Protein AF-A0A839WB25-F1 (afdb_monomer)

Nearest PDB structures (foldseek):
  6q2z-assembly1_B  TM=5.126E-01  e=2.029E-02  Haloferax volcanii DS2
  2k7i-assembly1_B  TM=5.074E-01  e=5.906E-02  Agrobacterium fabrum str. C58
  8wwc-assembly1_C  TM=5.715E-01  e=2.842E-01  synthetic construct
  4eo3-assembly1_B  TM=5.514E-01  e=1.759E+00  Thermotoga maritima
  5ijt-assembly1_I  TM=4.068E-01  e=6.583E+00  Homo sapiens

Solvent-accessible surface area (backbone atoms only — not comparable to full-atom values): 3774 Å² total; per-residue (Å²): 66,46,41,69,47,75,49,65,47,84,44,96,84,71,68,53,34,13,29,36,37,32,24,41,74,82,70,48,77,76,45,78,51,67,82,23,92,39,62,68,58,36,52,54,51,52,50,49,59,57,66,70,54,76,84,61,98,48,61,59,82,81,129

Foldseek 3Di:
DKEKDKDWDPDVVRQTFIWIFIADPVRDTPDIDDRDSDRVVRVVVRVVVVVVVPVPPDDDYDD

Secondary structure (DSSP, 8-state):
--EEEEEE---TTS---EEEEEE-TTS-EEEEEEEESSHHHHHHHHHHHHHHS---TT-----

Mean predicted aligned error: 8.19 Å

Structure (mmCIF, N/CA/C/O backbone):
data_AF-A0A839WB25-F1
#
_entry.id   AF-A0A839WB25-F1
#
loop_
_atom_site.group_PDB
_atom_site.id
_atom_site.type_symbol
_atom_site.label_atom_id
_atom_site.label_alt_id
_atom_site.label_comp_id
_atom_site.label_asym_id
_atom_site.label_entity_id
_atom_site.label_seq_id
_atom_site.pdbx_PDB_ins_code
_atom_site.Cartn_x
_atom_site.Cartn_y
_atom_site.Cartn_z
_atom_site.occupancy
_atom_site.B_iso_or_equiv
_atom_site.auth_seq_id
_atom_site.auth_comp_id
_atom_site.auth_asym_id
_atom_site.auth_atom_id
_atom_site.pdbx_PDB_model_num
ATOM 1 N N . MET A 1 1 ? 10.331 -3.327 -12.038 1.00 66.44 1 MET A N 1
ATOM 2 C CA . MET A 1 1 ? 10.053 -3.732 -10.648 1.00 66.44 1 MET A CA 1
ATOM 3 C C . MET A 1 1 ? 9.004 -2.839 -10.018 1.00 66.44 1 MET A C 1
ATOM 5 O O . MET A 1 1 ? 9.233 -1.641 -9.931 1.00 66.44 1 MET A O 1
ATOM 9 N N . ALA A 1 2 ? 7.853 -3.394 -9.638 1.00 79.44 2 ALA A N 1
ATOM 10 C CA . ALA A 1 2 ? 6.850 -2.682 -8.845 1.00 79.44 2 ALA A CA 1
ATOM 11 C C . ALA A 1 2 ? 7.040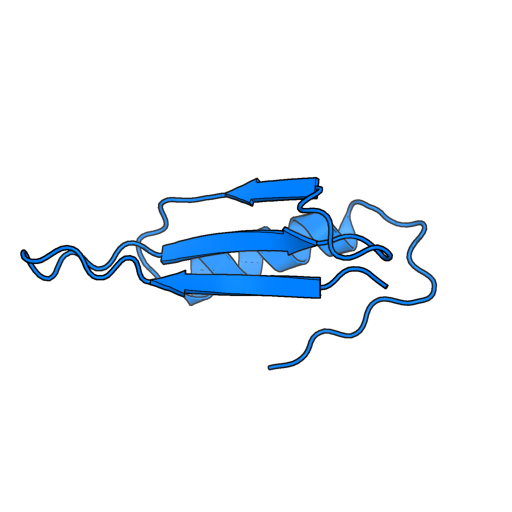 -3.004 -7.355 1.00 79.44 2 ALA A C 1
ATOM 13 O O . ALA A 1 2 ? 7.338 -4.151 -7.027 1.00 79.44 2 ALA A O 1
ATOM 14 N N . LYS A 1 3 ? 6.878 -2.017 -6.470 1.00 86.50 3 LYS A N 1
ATOM 15 C CA . LYS A 1 3 ? 6.987 -2.183 -5.012 1.00 86.50 3 LYS A CA 1
ATOM 16 C C . LYS A 1 3 ? 5.667 -1.802 -4.352 1.00 86.50 3 LYS A C 1
ATOM 18 O O . LYS A 1 3 ? 5.043 -0.818 -4.735 1.00 86.50 3 LYS A O 1
ATOM 23 N N . LEU A 1 4 ? 5.247 -2.594 -3.373 1.00 89.69 4 LEU A N 1
ATOM 24 C C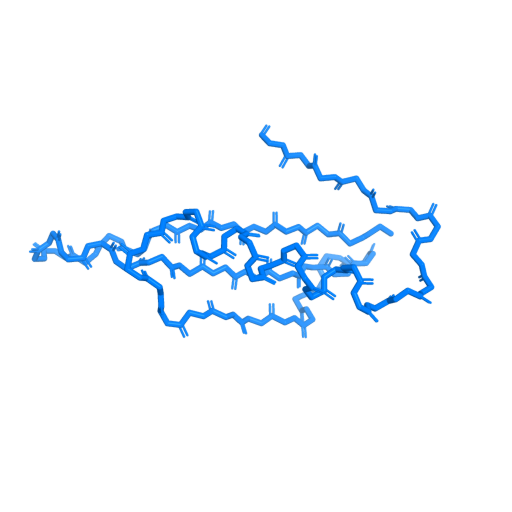A . LEU A 1 4 ? 4.082 -2.323 -2.538 1.00 89.69 4 LEU A CA 1
ATOM 25 C C . LEU A 1 4 ? 4.546 -1.737 -1.203 1.00 89.69 4 LEU A C 1
ATOM 27 O O . LEU A 1 4 ? 5.391 -2.335 -0.545 1.00 89.69 4 LEU A O 1
ATOM 31 N N . THR A 1 5 ? 3.948 -0.623 -0.793 1.00 92.31 5 THR A N 1
ATOM 32 C CA . THR A 1 5 ? 4.094 -0.062 0.551 1.00 92.31 5 THR A CA 1
ATOM 33 C C . THR A 1 5 ? 2.730 -0.039 1.229 1.00 92.31 5 THR A C 1
ATOM 35 O O . THR A 1 5 ? 1.764 0.448 0.645 1.00 92.31 5 THR A O 1
ATOM 38 N N . VAL A 1 6 ? 2.652 -0.542 2.460 1.00 92.75 6 VAL A N 1
ATOM 39 C CA . VAL A 1 6 ? 1.469 -0.461 3.329 1.00 92.75 6 VAL A CA 1
ATOM 40 C C . VAL A 1 6 ? 1.878 0.264 4.604 1.00 92.75 6 VAL A C 1
ATOM 42 O O . VAL A 1 6 ? 2.964 0.026 5.125 1.00 92.75 6 VAL A O 1
ATOM 45 N N . TYR A 1 7 ? 1.039 1.177 5.073 1.00 90.81 7 TYR A N 1
ATOM 46 C CA . TYR A 1 7 ? 1.269 1.941 6.292 1.00 90.81 7 TYR A CA 1
ATOM 47 C C . TYR A 1 7 ? -0.052 2.165 7.024 1.00 90.81 7 TYR A C 1
ATOM 49 O O . TYR A 1 7 ? -1.121 2.192 6.413 1.00 90.81 7 TYR A O 1
ATOM 57 N N . GLN A 1 8 ? 0.027 2.304 8.340 1.00 90.38 8 GLN A N 1
ATOM 58 C CA . GLN A 1 8 ? -1.104 2.701 9.163 1.00 90.38 8 GLN A CA 1
ATOM 59 C C . GLN A 1 8 ? -1.078 4.223 9.298 1.00 90.38 8 GLN A C 1
ATOM 61 O O . GLN A 1 8 ? -0.031 4.786 9.616 1.00 90.38 8 GLN A O 1
ATOM 66 N N . ASP A 1 9 ? -2.197 4.889 9.028 1.00 86.00 9 ASP A N 1
ATOM 67 C CA . ASP A 1 9 ? -2.328 6.299 9.386 1.00 86.00 9 ASP A CA 1
ATOM 68 C C . ASP A 1 9 ? -2.524 6.375 10.902 1.00 86.00 9 ASP A C 1
ATOM 70 O O . ASP A 1 9 ? -3.472 5.804 11.454 1.00 86.00 9 ASP A O 1
ATOM 74 N N . GLU A 1 10 ? -1.577 7.009 11.592 1.00 71.38 10 GLU A N 1
ATOM 75 C CA . GLU A 1 10 ? -1.649 7.215 13.036 1.00 71.38 10 GLU A CA 1
ATOM 76 C C . GLU A 1 10 ? -2.625 8.359 13.337 1.00 71.38 10 GLU A C 1
ATOM 78 O O . GLU A 1 10 ? -2.236 9.471 13.695 1.00 71.38 10 GLU A O 1
ATOM 83 N N . ASP A 1 11 ? -3.921 8.085 13.178 1.00 70.62 11 ASP A N 1
ATOM 84 C CA . ASP A 1 11 ? -4.964 8.991 13.642 1.00 70.62 11 ASP A CA 1
ATOM 85 C C . ASP A 1 11 ? -4.848 9.151 15.177 1.00 70.62 11 ASP A C 1
ATOM 87 O O . ASP A 1 11 ? -4.766 8.148 15.902 1.00 70.62 11 ASP A O 1
ATOM 91 N N . PRO A 1 12 ? -4.865 10.386 15.720 1.00 59.47 12 PRO A N 1
ATOM 92 C CA . PRO A 1 12 ? -4.695 10.639 17.153 1.00 59.47 12 PRO A CA 1
ATOM 93 C C . PRO A 1 12 ? -5.792 10.018 18.037 1.00 59.47 12 PRO A C 1
ATOM 95 O O . PRO A 1 12 ? -5.658 10.016 19.261 1.00 59.47 12 PRO A O 1
ATOM 98 N N . LEU A 1 13 ? -6.872 9.483 17.455 1.00 69.38 13 LEU A N 1
ATOM 99 C CA . LEU A 1 13 ? -7.941 8.769 18.157 1.00 69.38 13 LEU A CA 1
ATOM 100 C C . LEU A 1 13 ? -7.728 7.244 18.184 1.00 69.38 13 LEU A C 1
ATOM 102 O O . LEU A 1 13 ? -8.600 6.521 18.670 1.00 69.38 13 LEU A O 1
ATOM 106 N N . GLY A 1 14 ? -6.600 6.734 17.674 1.00 60.59 14 GLY A N 1
ATOM 107 C CA . GLY A 1 14 ? -6.236 5.313 17.728 1.00 60.59 14 GLY A CA 1
ATOM 108 C C . GLY A 1 14 ? -7.072 4.412 16.813 1.00 60.59 14 GLY A C 1
ATOM 109 O O . GLY A 1 14 ? -7.057 3.189 16.955 1.00 60.59 14 GLY A O 1
ATOM 110 N N . ARG A 1 15 ? -7.810 4.998 15.865 1.00 68.12 15 ARG A N 1
ATOM 111 C CA . ARG A 1 15 ? -8.525 4.278 14.805 1.00 68.12 15 ARG A CA 1
ATOM 112 C C . ARG A 1 15 ? -7.577 4.086 13.630 1.00 68.12 15 ARG A C 1
ATOM 114 O O . ARG A 1 15 ? -7.763 4.693 12.588 1.00 68.12 15 ARG A O 1
ATOM 121 N N . GLY A 1 16 ? -6.517 3.313 13.839 1.00 79.44 16 GLY A N 1
ATOM 122 C CA . GLY A 1 16 ? -5.456 3.181 12.848 1.00 79.44 16 GLY A CA 1
ATOM 123 C C . GLY A 1 16 ? -5.950 2.461 11.594 1.00 79.44 16 GLY A C 1
ATOM 124 O O . GLY A 1 16 ? -5.969 1.228 11.547 1.00 79.44 16 GLY A O 1
ATOM 125 N N . GLU A 1 17 ? -6.368 3.238 10.601 1.00 90.12 17 GLU A N 1
ATOM 126 C CA . GLU A 1 17 ? -6.752 2.763 9.280 1.00 90.12 17 GLU A CA 1
ATOM 127 C C . GLU A 1 17 ? -5.500 2.458 8.459 1.00 90.12 17 GL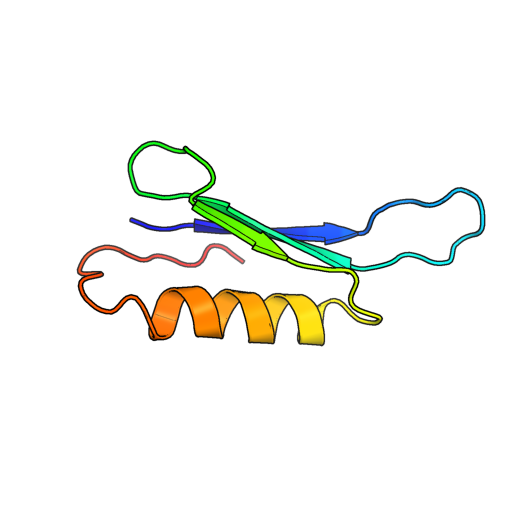U A C 1
ATOM 129 O O . GLU A 1 17 ? -4.482 3.147 8.530 1.00 90.12 17 GLU A O 1
ATOM 134 N N . TRP A 1 18 ? -5.574 1.388 7.679 1.00 91.25 18 TRP A N 1
ATOM 135 C CA . TRP A 1 18 ? -4.470 0.915 6.863 1.00 91.25 18 TRP A CA 1
ATOM 136 C C . TRP A 1 18 ? -4.610 1.413 5.435 1.00 91.25 18 TRP A C 1
ATOM 138 O O . TRP A 1 18 ? -5.644 1.238 4.785 1.00 91.25 18 TRP A O 1
ATOM 148 N N . PHE A 1 19 ? -3.532 1.988 4.932 1.00 91.50 19 PHE A N 1
ATOM 149 C CA . PHE A 1 19 ? -3.412 2.514 3.586 1.00 91.50 19 PHE A CA 1
ATOM 150 C C . PHE A 1 19 ? -2.245 1.841 2.886 1.00 91.50 19 PHE A C 1
ATOM 152 O O . PHE A 1 19 ? -1.379 1.219 3.501 1.00 91.50 19 PHE A O 1
ATOM 159 N N . GLY A 1 20 ? -2.204 1.970 1.572 1.00 92.69 20 GLY A N 1
ATOM 160 C CA . GLY A 1 20 ? -1.041 1.547 0.828 1.00 92.69 20 GLY A CA 1
ATOM 161 C C . GLY A 1 20 ? -0.988 2.145 -0.557 1.00 92.69 20 GLY A C 1
ATOM 162 O O . GLY A 1 20 ? -1.942 2.739 -1.062 1.00 92.69 20 GLY A O 1
ATOM 163 N N . TYR A 1 21 ? 0.171 1.989 -1.170 1.00 91.31 21 TYR A N 1
ATOM 164 C CA . TYR A 1 21 ? 0.411 2.417 -2.530 1.00 91.31 21 TYR A CA 1
ATOM 165 C C . TYR A 1 21 ? 1.377 1.473 -3.232 1.00 91.31 21 TYR A C 1
ATOM 167 O O . TYR A 1 21 ? 2.196 0.795 -2.611 1.00 91.31 21 TYR A O 1
ATOM 175 N N . VAL A 1 22 ? 1.275 1.434 -4.555 1.00 90.50 22 VAL A N 1
ATOM 176 C CA . VAL A 1 22 ? 2.182 0.690 -5.426 1.00 90.50 22 VAL A CA 1
ATOM 177 C C . VAL A 1 22 ? 3.026 1.692 -6.193 1.00 90.50 22 VAL A C 1
ATOM 179 O O . VAL A 1 22 ? 2.485 2.613 -6.806 1.00 90.50 22 VAL A O 1
ATOM 182 N N . THR A 1 23 ? 4.343 1.511 -6.182 1.00 88.56 23 THR A N 1
ATOM 183 C CA . THR A 1 23 ? 5.274 2.257 -7.030 1.00 88.56 23 THR A CA 1
ATOM 184 C C . THR A 1 23 ? 5.732 1.414 -8.210 1.00 88.56 23 THR A C 1
ATOM 186 O O . THR A 1 23 ? 5.941 0.208 -8.083 1.00 88.56 23 THR A O 1
ATOM 189 N N . GLY A 1 24 ? 5.868 2.044 -9.377 1.00 84.50 24 GLY A N 1
ATOM 190 C CA . GLY A 1 24 ? 6.440 1.426 -10.573 1.00 84.50 24 GLY A CA 1
ATOM 191 C C . GLY A 1 24 ? 7.975 1.438 -10.576 1.00 84.50 24 GLY A C 1
ATOM 192 O O . GLY A 1 24 ? 8.618 1.906 -9.638 1.00 84.50 24 GLY A O 1
ATOM 193 N N . ALA A 1 25 ? 8.579 1.004 -11.689 1.00 79.81 25 ALA A N 1
ATOM 194 C CA . ALA A 1 25 ? 10.037 0.858 -11.838 1.00 79.81 25 ALA A CA 1
ATOM 195 C C . ALA A 1 25 ? 10.851 2.159 -1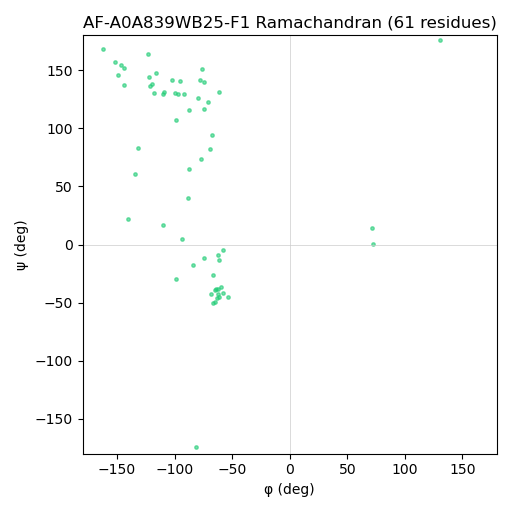1.686 1.00 79.81 25 ALA A C 1
ATOM 197 O O . ALA A 1 25 ? 12.071 2.108 -11.556 1.00 79.81 25 ALA A O 1
ATOM 198 N N . HIS A 1 26 ? 10.200 3.323 -11.712 1.00 81.12 26 HIS A N 1
ATOM 199 C CA . HIS A 1 26 ? 10.847 4.628 -11.538 1.00 81.12 26 HIS A CA 1
ATOM 200 C C . HIS A 1 26 ? 10.482 5.297 -10.206 1.00 81.12 26 HIS A C 1
ATOM 202 O O . HIS A 1 26 ? 10.632 6.506 -10.068 1.00 81.12 26 HIS A O 1
ATOM 208 N N . GLY A 1 27 ? 9.945 4.538 -9.243 1.00 80.50 27 GLY A N 1
ATOM 209 C CA . GLY A 1 27 ? 9.588 5.045 -7.915 1.00 80.50 27 GLY A CA 1
ATOM 210 C C . GLY A 1 27 ? 8.355 5.953 -7.882 1.00 80.50 27 GLY A C 1
ATOM 211 O O . GLY A 1 27 ? 7.967 6.405 -6.810 1.00 80.50 27 GLY A O 1
ATOM 212 N N . HIS A 1 28 ? 7.708 6.203 -9.025 1.00 87.00 28 HIS A N 1
ATOM 213 C CA . HIS A 1 28 ? 6.444 6.931 -9.069 1.00 87.00 28 HIS A CA 1
ATOM 214 C C . HIS A 1 28 ? 5.306 6.042 -8.569 1.00 87.00 28 HIS A C 1
ATOM 216 O O . HIS A 1 28 ? 5.241 4.855 -8.899 1.00 87.00 28 HIS A O 1
ATOM 222 N N . ILE A 1 29 ? 4.400 6.629 -7.791 1.00 88.25 29 ILE A N 1
ATOM 223 C CA . ILE A 1 29 ? 3.191 5.951 -7.332 1.00 88.25 29 ILE A CA 1
ATOM 224 C C . ILE A 1 29 ? 2.254 5.771 -8.527 1.00 88.25 29 ILE A C 1
ATOM 226 O O . ILE A 1 29 ? 1.879 6.745 -9.176 1.00 88.25 29 ILE A O 1
ATOM 230 N N . VAL A 1 30 ? 1.885 4.525 -8.811 1.00 88.56 30 VAL A N 1
ATOM 231 C CA . VAL A 1 30 ? 0.937 4.162 -9.875 1.00 88.56 30 VAL A CA 1
ATOM 232 C C . VAL A 1 30 ? -0.468 3.925 -9.331 1.00 88.56 30 VAL A C 1
ATOM 234 O O . VAL A 1 30 ? -1.446 4.196 -10.020 1.00 88.56 30 VAL A O 1
ATOM 237 N N . HIS A 1 31 ? -0.580 3.468 -8.082 1.00 88.19 31 HIS A N 1
ATOM 238 C CA . HIS A 1 31 ? -1.857 3.211 -7.421 1.00 88.19 31 HIS A CA 1
ATOM 239 C C . HIS A 1 31 ? -1.779 3.566 -5.939 1.00 88.19 31 HIS A C 1
ATOM 241 O O . HIS A 1 31 ? -0.809 3.207 -5.282 1.00 88.19 31 HIS A O 1
ATOM 247 N N . ASN A 1 32 ? -2.824 4.210 -5.419 1.00 91.50 32 ASN A N 1
ATOM 248 C CA . ASN A 1 32 ? -3.067 4.404 -3.988 1.00 91.50 32 ASN A CA 1
ATOM 249 C C . ASN A 1 32 ? -4.355 3.670 -3.605 1.00 91.50 3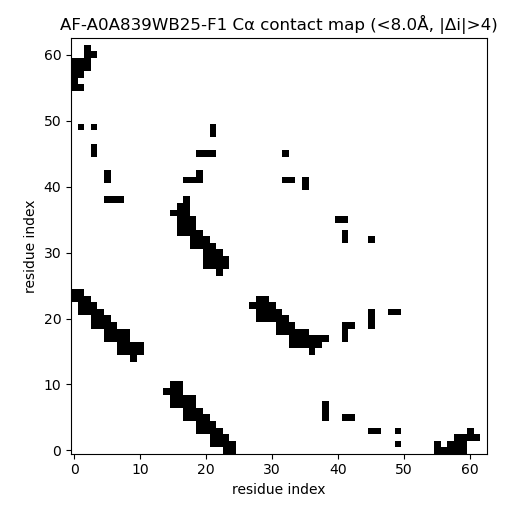2 ASN A C 1
ATOM 251 O O . ASN A 1 32 ? -5.278 3.592 -4.419 1.00 91.50 32 ASN A O 1
ATOM 255 N N . PHE A 1 33 ? -4.428 3.150 -2.383 1.00 90.81 33 PHE A N 1
ATOM 256 C CA . PHE A 1 33 ? -5.594 2.432 -1.882 1.00 90.81 33 PHE A CA 1
ATOM 257 C C . PHE A 1 33 ? -5.742 2.549 -0.359 1.00 90.81 33 PHE A C 1
ATOM 259 O O . PHE A 1 33 ? -4.780 2.791 0.368 1.00 90.81 33 PHE A O 1
ATOM 266 N N . GLY A 1 34 ? -6.971 2.345 0.112 1.00 90.81 34 GLY A N 1
ATOM 267 C CA . GLY A 1 34 ? -7.383 2.512 1.506 1.00 90.81 34 GLY A CA 1
ATOM 268 C C . GLY A 1 34 ? -8.655 3.359 1.615 1.00 90.81 34 GLY A C 1
ATOM 269 O O . GLY A 1 34 ? -9.135 3.856 0.590 1.00 90.81 34 GLY A O 1
ATOM 270 N N . PRO A 1 35 ? -9.206 3.529 2.828 1.00 91.69 35 PRO A N 1
ATOM 271 C CA . PRO A 1 35 ? -8.766 2.913 4.084 1.00 91.69 35 PRO A CA 1
ATOM 272 C C . PRO A 1 35 ? -9.178 1.437 4.216 1.00 91.69 35 PRO A C 1
ATOM 274 O O . PRO A 1 35 ? -10.208 1.007 3.694 1.00 91.69 35 PRO A O 1
ATOM 277 N N . PHE A 1 36 ? -8.383 0.662 4.954 1.00 89.81 36 PHE A N 1
ATOM 278 C CA . PHE A 1 36 ? -8.681 -0.717 5.342 1.00 89.81 36 PHE A CA 1
ATOM 279 C C . PHE A 1 36 ? -8.678 -0.870 6.869 1.00 89.81 36 PHE A C 1
ATOM 281 O O . PHE A 1 36 ? -7.834 -0.288 7.546 1.00 89.81 36 PHE A O 1
ATOM 288 N N . PRO A 1 37 ? -9.561 -1.709 7.437 1.00 88.00 37 PRO A N 1
ATOM 289 C CA . PRO A 1 37 ? -9.632 -1.909 8.886 1.00 88.00 37 PRO A CA 1
ATOM 290 C C . PRO A 1 37 ? -8.486 -2.768 9.451 1.00 88.00 37 PRO A C 1
ATOM 292 O O . PRO A 1 37 ? -8.336 -2.860 10.664 1.00 88.00 37 PRO A O 1
ATOM 295 N N . ALA A 1 38 ? -7.705 -3.437 8.595 1.00 89.75 38 ALA A N 1
ATOM 296 C CA . ALA A 1 38 ? -6.615 -4.321 8.997 1.00 89.75 38 ALA A CA 1
ATOM 297 C C . ALA A 1 38 ? -5.489 -4.326 7.955 1.00 89.75 38 ALA A C 1
ATOM 299 O O . ALA A 1 38 ? -5.760 -4.305 6.750 1.00 89.75 38 ALA A O 1
ATOM 300 N N . GLU A 1 39 ? -4.246 -4.451 8.423 1.00 90.00 39 GLU A N 1
ATOM 301 C CA . GLU A 1 39 ? -3.043 -4.537 7.585 1.00 90.00 39 GLU A CA 1
ATOM 302 C C . GLU A 1 39 ? -3.161 -5.650 6.542 1.00 90.00 39 GLU A C 1
ATOM 304 O O . GLU A 1 39 ? -2.908 -5.443 5.358 1.00 90.00 39 GLU A O 1
ATOM 309 N N . GLU A 1 40 ? -3.625 -6.830 6.963 1.00 91.94 40 GLU A N 1
ATOM 310 C CA . GLU A 1 40 ? -3.741 -7.990 6.083 1.00 91.94 40 GLU A CA 1
ATOM 311 C C . GLU A 1 40 ? -4.676 -7.719 4.892 1.00 91.94 40 GLU A C 1
ATOM 313 O O . GLU A 1 40 ? -4.408 -8.161 3.772 1.00 91.94 40 GLU A O 1
ATOM 318 N N . ALA A 1 41 ? -5.752 -6.953 5.105 1.00 91.31 41 ALA A N 1
ATOM 319 C CA . ALA A 1 41 ? -6.673 -6.570 4.040 1.00 91.31 41 ALA A CA 1
ATOM 320 C C . ALA A 1 41 ? -6.006 -5.609 3.040 1.00 91.31 41 ALA A C 1
ATOM 322 O O . ALA A 1 41 ? -6.125 -5.820 1.830 1.00 91.31 41 ALA A O 1
ATOM 323 N N . ALA A 1 42 ? -5.246 -4.624 3.532 1.00 91.38 42 ALA A N 1
ATOM 324 C CA . ALA A 1 42 ? -4.472 -3.704 2.699 1.00 91.38 42 ALA A CA 1
ATOM 325 C C . ALA A 1 42 ? -3.386 -4.445 1.894 1.00 91.38 42 ALA A C 1
ATOM 327 O O . ALA A 1 42 ? -3.291 -4.286 0.675 1.00 91.38 42 ALA A O 1
ATOM 328 N N . CYS A 1 43 ? -2.630 -5.337 2.539 1.00 90.00 43 CYS A N 1
ATOM 329 C CA . CYS A 1 43 ? -1.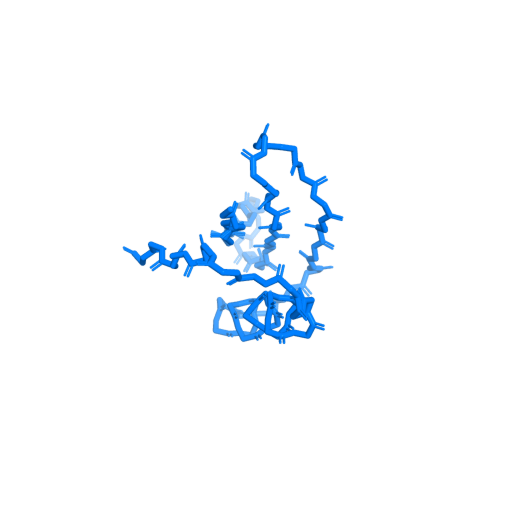606 -6.169 1.904 1.00 90.00 43 CYS A CA 1
ATOM 330 C C . CYS A 1 43 ? -2.192 -7.090 0.827 1.00 90.00 43 CYS A C 1
ATOM 332 O O . CYS A 1 43 ? -1.651 -7.189 -0.278 1.00 90.00 43 CYS A O 1
ATOM 334 N N . ARG A 1 44 ? -3.316 -7.758 1.114 1.00 91.75 44 ARG A N 1
ATOM 335 C CA . ARG A 1 44 ? -3.996 -8.643 0.157 1.00 91.75 44 ARG A CA 1
ATOM 336 C C . ARG A 1 44 ? -4.481 -7.871 -1.069 1.00 91.75 44 ARG A C 1
ATOM 338 O O . ARG A 1 44 ? -4.302 -8.345 -2.191 1.00 91.75 44 ARG A O 1
ATOM 345 N N . HIS A 1 45 ? -5.047 -6.682 -0.864 1.00 91.81 45 HIS A N 1
ATOM 346 C CA . HIS A 1 45 ? -5.483 -5.817 -1.956 1.00 91.81 45 HIS A CA 1
ATOM 347 C C . HIS A 1 45 ? -4.296 -5.339 -2.807 1.00 91.81 45 HIS A C 1
ATOM 349 O O . HIS A 1 45 ? -4.298 -5.529 -4.022 1.00 91.81 45 HIS A O 1
ATOM 355 N N . GLY A 1 46 ? -3.235 -4.827 -2.175 1.00 90.38 46 GLY A N 1
ATOM 356 C CA . GLY A 1 46 ? -2.020 -4.381 -2.860 1.00 90.38 46 GLY A CA 1
ATOM 357 C C . GLY A 1 46 ? -1.347 -5.478 -3.691 1.00 90.38 46 GLY A C 1
ATOM 358 O O . GLY A 1 46 ? -0.960 -5.247 -4.837 1.00 90.38 46 GLY A O 1
ATOM 359 N N . ARG A 1 47 ? -1.280 -6.709 -3.165 1.00 87.19 47 ARG A N 1
ATOM 360 C CA . ARG A 1 47 ? -0.772 -7.875 -3.911 1.00 87.19 47 ARG A CA 1
ATOM 361 C C . ARG A 1 47 ? -1.623 -8.197 -5.137 1.00 87.19 47 ARG A C 1
ATOM 363 O O . ARG A 1 47 ? -1.068 -8.542 -6.176 1.00 87.19 47 AR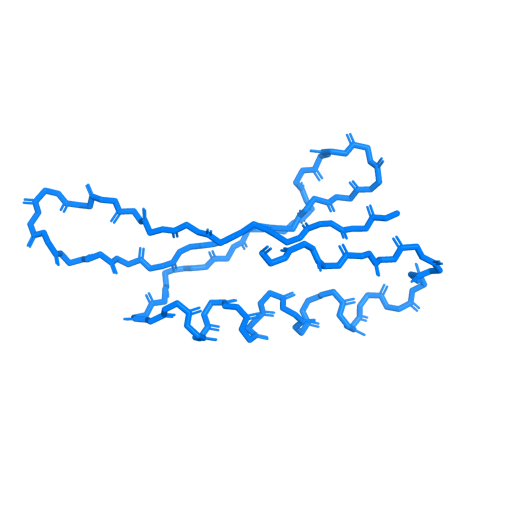G A O 1
ATOM 370 N N . SER A 1 48 ? -2.945 -8.055 -5.044 1.00 87.31 48 SER A N 1
ATOM 371 C CA . SER A 1 48 ? -3.835 -8.235 -6.196 1.00 87.31 48 SER A CA 1
ATOM 372 C C . SER A 1 48 ? -3.578 -7.194 -7.290 1.00 87.31 48 SER A C 1
ATOM 374 O O . SER A 1 48 ? -3.611 -7.543 -8.465 1.00 87.31 48 SER A O 1
ATOM 376 N N . LEU A 1 49 ? -3.288 -5.938 -6.932 1.00 84.31 49 LEU A N 1
ATOM 377 C CA . LEU A 1 49 ? -2.980 -4.878 -7.907 1.00 84.31 49 LEU A CA 1
ATOM 378 C C . LEU A 1 49 ? -1.681 -5.158 -8.674 1.00 84.31 49 LEU A C 1
ATOM 380 O O . LEU A 1 49 ? -1.609 -4.950 -9.886 1.00 84.31 49 LEU A O 1
ATOM 384 N N . ILE A 1 50 ? -0.678 -5.692 -7.9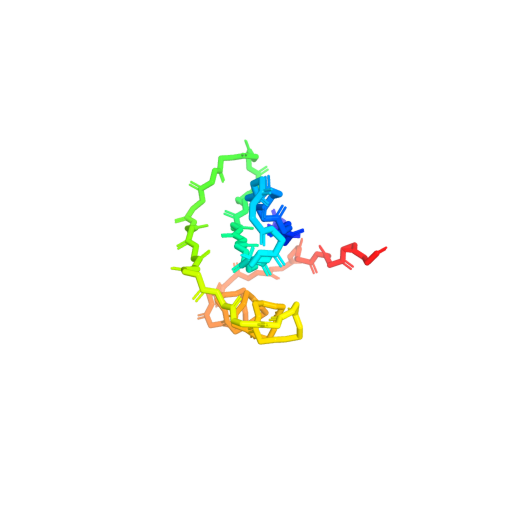75 1.00 78.25 50 ILE A N 1
ATOM 385 C CA . ILE A 1 50 ? 0.566 -6.158 -8.590 1.00 78.25 50 ILE A CA 1
ATOM 386 C C . ILE A 1 50 ? 0.288 -7.376 -9.483 1.00 78.25 50 ILE A C 1
ATOM 388 O O . ILE A 1 50 ? 0.665 -7.376 -10.646 1.00 78.25 50 ILE A O 1
ATOM 392 N N . GLY A 1 51 ? -0.409 -8.399 -8.981 1.00 67.75 51 GLY A N 1
ATOM 393 C CA . GLY A 1 51 ? -0.647 -9.648 -9.715 1.00 67.75 51 GLY A CA 1
ATOM 394 C C . GLY A 1 51 ? -1.541 -9.517 -10.956 1.00 67.75 51 GLY A C 1
ATOM 395 O O . GLY A 1 51 ? -1.402 -10.312 -11.881 1.00 67.75 51 GLY A O 1
ATOM 396 N N . GLN A 1 52 ? -2.437 -8.524 -11.004 1.00 58.75 52 GLN A N 1
ATOM 397 C CA . GLN A 1 52 ? -3.297 -8.258 -12.169 1.00 58.75 52 GLN A CA 1
ATOM 398 C C . GLN A 1 52 ? -2.617 -7.412 -13.257 1.00 58.75 52 GLN A C 1
ATOM 400 O O . GLN A 1 52 ? -3.055 -7.4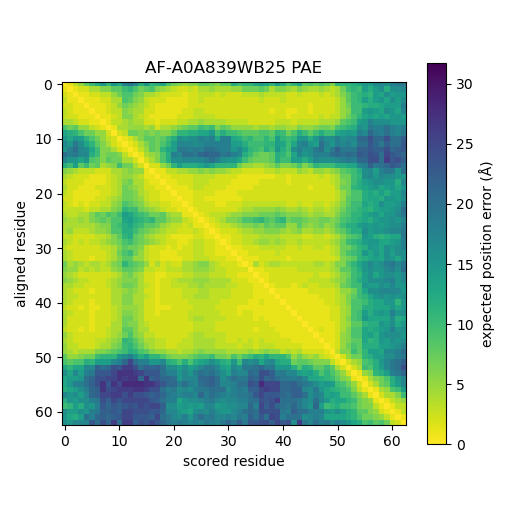33 -14.404 1.00 58.75 52 GLN A O 1
ATOM 405 N N . SER A 1 53 ? -1.527 -6.711 -12.936 1.00 50.34 53 SER A N 1
ATOM 406 C CA . SER A 1 53 ? -0.780 -5.873 -13.886 1.00 50.34 53 SER A CA 1
ATOM 407 C C . SER A 1 53 ? 0.307 -6.671 -14.617 1.00 50.34 53 SER A C 1
ATOM 409 O O . SER A 1 53 ? 1.417 -6.184 -14.781 1.00 50.34 53 SER A O 1
ATOM 411 N N . ALA A 1 54 ? 0.027 -7.919 -15.002 1.00 45.81 54 ALA A N 1
ATOM 412 C CA . ALA A 1 54 ? 1.004 -8.857 -15.551 1.00 45.81 54 ALA A CA 1
ATOM 413 C C . ALA A 1 54 ? 1.507 -8.477 -16.965 1.00 45.81 54 ALA A C 1
ATOM 415 O O . ALA A 1 54 ? 1.065 -9.033 -17.965 1.00 45.81 54 ALA A O 1
ATOM 416 N N . ASP A 1 55 ? 2.477 -7.561 -17.001 1.00 46.72 55 ASP A N 1
ATOM 417 C CA . ASP A 1 55 ? 3.788 -7.720 -17.652 1.00 46.72 55 ASP A CA 1
ATOM 418 C C . ASP A 1 55 ? 4.835 -7.251 -16.617 1.00 46.72 55 ASP A C 1
ATOM 420 O O . ASP A 1 55 ? 5.166 -6.072 -16.502 1.00 46.72 55 ASP A O 1
ATOM 424 N N . LEU A 1 56 ? 5.215 -8.151 -15.702 1.00 48.88 56 LEU A N 1
ATOM 425 C CA . LEU A 1 56 ? 5.970 -7.832 -14.479 1.00 48.88 56 LEU A CA 1
ATOM 426 C C . LEU A 1 56 ? 7.118 -8.817 -14.262 1.00 48.88 56 LEU A C 1
ATOM 428 O O . LEU A 1 56 ? 7.208 -9.485 -13.233 1.00 48.88 56 LEU A O 1
ATOM 432 N N . SER A 1 57 ? 8.039 -8.854 -15.216 1.00 45.91 57 SER A N 1
ATOM 433 C CA . SER A 1 57 ? 9.284 -9.638 -15.187 1.00 45.91 57 SER A CA 1
ATOM 434 C C . SER A 1 57 ? 10.214 -9.331 -13.997 1.00 45.91 57 SER A C 1
ATOM 436 O O . SER A 1 57 ? 11.228 -9.996 -13.836 1.00 45.91 57 SER A O 1
ATOM 438 N N . ASP A 1 58 ? 9.885 -8.342 -13.158 1.00 49.75 58 ASP A N 1
ATOM 439 C CA . ASP A 1 58 ? 10.805 -7.752 -12.182 1.00 49.75 58 ASP A CA 1
ATOM 440 C C . ASP A 1 58 ? 10.167 -7.419 -10.822 1.00 49.75 58 ASP A C 1
ATOM 442 O O . ASP A 1 58 ? 10.659 -6.533 -10.137 1.00 49.75 58 ASP A O 1
ATOM 446 N N . VAL A 1 59 ? 9.049 -8.009 -10.394 1.00 46.44 59 VAL A N 1
ATOM 447 C CA . VAL A 1 59 ? 8.457 -7.629 -9.087 1.00 46.44 59 VAL A CA 1
ATOM 448 C C . VAL A 1 59 ? 9.038 -8.436 -7.930 1.00 46.44 59 VAL A C 1
ATOM 450 O O . VAL A 1 59 ? 8.814 -9.637 -7.827 1.00 46.44 59 VAL A O 1
ATOM 453 N N . HIS A 1 60 ? 9.721 -7.747 -7.014 1.00 50.56 60 HIS A N 1
ATOM 454 C CA . HIS A 1 60 ? 10.117 -8.268 -5.706 1.00 50.56 60 HIS A CA 1
ATOM 455 C C . HIS A 1 60 ? 9.279 -7.569 -4.637 1.00 50.56 60 HIS A C 1
ATOM 457 O O . HIS A 1 60 ? 9.158 -6.341 -4.620 1.00 50.56 60 HIS A O 1
ATOM 463 N N . VAL A 1 61 ? 8.708 -8.364 -3.745 1.00 44.44 61 VAL A N 1
ATOM 464 C CA . VAL A 1 61 ? 7.966 -7.881 -2.585 1.00 44.44 61 VAL A CA 1
ATOM 465 C C . VAL A 1 61 ? 8.918 -7.958 -1.398 1.00 44.44 61 VAL A C 1
ATOM 467 O O . VAL A 1 61 ? 9.228 -9.057 -0.945 1.00 44.44 61 VAL A O 1
ATOM 470 N N . GLU A 1 62 ? 9.399 -6.810 -0.925 1.00 41.69 62 GLU A N 1
ATOM 471 C CA . GLU A 1 62 ? 10.099 -6.741 0.361 1.00 41.69 62 GLU A CA 1
ATOM 472 C C . GLU A 1 62 ? 9.055 -6.737 1.483 1.00 41.69 62 GLU A C 1
ATOM 474 O O . GLU A 1 62 ? 8.107 -5.949 1.431 1.00 41.69 62 GLU A O 1
ATOM 479 N N . GLN A 1 63 ? 9.204 -7.669 2.428 1.00 44.44 63 GLN A N 1
ATOM 480 C CA . GLN A 1 63 ? 8.454 -7.739 3.686 1.00 44.44 63 GLN A CA 1
ATOM 481 C C . GLN A 1 63 ? 9.296 -7.151 4.811 1.00 44.44 63 GLN A C 1
ATOM 483 O O . GLN A 1 63 ? 10.525 -7.392 4.787 1.00 44.44 63 GLN A O 1
#

pLDDT: mean 77.88, std 16.72, range [41.69, 92.75]

Sequence (63 aa):
MAKLTVYQDEDPLGRGEWFGYVTGAHGHIVHNFGPFPAEEAACRHGRSLIGQSADLSDVHVEQ

Radius of gyration: 12.26 Å; Cα contacts (8 Å, |Δi|>4): 108; chains: 1; bounding box: 20×20×36 Å